Protein AF-A0A8S3A700-F1 (afdb_monomer_lite)

Organism: NCBI:txid392030

Secondary structure (DSSP, 8-state):
------------TTS-S-----SS-S--EEEEEEEETTEEEEEEEETTS-EEEE-

Radius of gyration: 16.3 Å; chains: 1; bounding box: 27×20×55 Å

pLDDT: mean 78.28, std 17.46, range [38.5, 95.56]

Structure (mmCIF, N/CA/C/O backbone):
data_AF-A0A8S3A700-F1
#
_entry.id   AF-A0A8S3A700-F1
#
loop_
_atom_site.group_PDB
_atom_site.id
_atom_site.type_symbol
_atom_site.label_atom_id
_atom_site.label_alt_id
_atom_site.label_comp_id
_atom_site.label_asym_id
_atom_site.label_entity_id
_atom_site.label_seq_id
_atom_site.pdbx_PDB_ins_code
_atom_site.Cartn_x
_atom_site.Cartn_y
_atom_site.Cartn_z
_atom_site.occupancy
_atom_site.B_iso_or_equiv
_atom_site.auth_seq_id
_atom_site.auth_comp_id
_atom_site.auth_asym_id
_atom_site.auth_atom_id
_atom_site.pdbx_PDB_model_num
ATOM 1 N N . TYR A 1 1 ? 7.244 -0.868 40.775 1.00 38.50 1 TYR A N 1
ATOM 2 C CA . TYR A 1 1 ? 5.963 -0.725 40.059 1.00 38.50 1 TYR A CA 1
ATOM 3 C C . TYR A 1 1 ? 6.188 0.126 38.823 1.00 38.50 1 TYR A C 1
ATOM 5 O O . TYR A 1 1 ? 6.301 1.337 38.943 1.00 38.50 1 TYR A O 1
ATOM 13 N N . TYR A 1 2 ? 6.343 -0.501 37.657 1.00 43.47 2 TYR A N 1
ATOM 14 C CA . TYR A 1 2 ? 6.399 0.216 36.383 1.00 43.47 2 TYR A CA 1
ATOM 15 C C . TYR A 1 2 ? 4.973 0.222 35.831 1.00 43.47 2 TYR A C 1
ATOM 17 O O . TYR A 1 2 ? 4.493 -0.794 35.339 1.00 43.47 2 TYR A O 1
ATOM 25 N N . LEU A 1 3 ? 4.248 1.321 36.032 1.00 51.94 3 LEU A N 1
ATOM 26 C CA . LEU A 1 3 ? 2.967 1.522 35.361 1.00 51.94 3 LEU A CA 1
ATOM 27 C C . LEU A 1 3 ? 3.273 1.891 33.904 1.00 51.94 3 LEU A C 1
ATOM 29 O O . LEU A 1 3 ? 4.025 2.849 33.695 1.0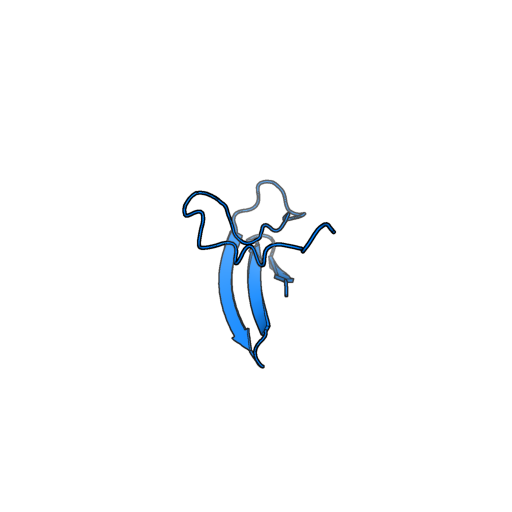0 51.94 3 LEU A O 1
ATOM 33 N N . PRO A 1 4 ? 2.722 1.184 32.901 1.00 45.47 4 PRO A N 1
ATOM 34 C CA . PRO A 1 4 ? 2.797 1.643 31.526 1.00 45.47 4 PRO A CA 1
ATOM 35 C C . PRO A 1 4 ? 2.045 2.969 31.482 1.00 45.47 4 PRO A C 1
ATOM 3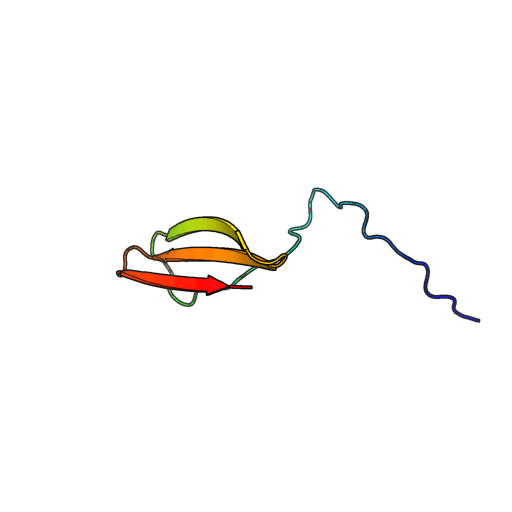7 O O . PRO A 1 4 ? 0.827 3.012 31.667 1.00 45.47 4 PRO A O 1
ATOM 40 N N . LYS A 1 5 ? 2.771 4.076 31.311 1.00 47.66 5 LYS A N 1
ATOM 41 C CA . LYS A 1 5 ? 2.130 5.340 30.973 1.00 47.66 5 LYS A CA 1
ATOM 42 C C . LYS A 1 5 ? 1.399 5.090 29.665 1.00 47.66 5 LYS A C 1
ATOM 44 O O . LYS A 1 5 ? 2.005 4.641 28.696 1.00 47.66 5 LYS A O 1
ATOM 49 N N . HIS A 1 6 ? 0.099 5.348 29.666 1.00 49.94 6 HIS A N 1
ATOM 50 C CA . HIS A 1 6 ? -0.704 5.433 28.461 1.00 49.94 6 HIS A CA 1
ATOM 51 C C . HIS A 1 6 ? -0.179 6.629 27.657 1.00 49.94 6 HIS A C 1
ATOM 53 O O . HIS A 1 6 ? -0.702 7.738 27.734 1.00 49.94 6 HIS A O 1
ATOM 59 N N . THR A 1 7 ? 0.936 6.433 26.954 1.00 49.06 7 THR A N 1
ATOM 60 C CA . THR A 1 7 ? 1.389 7.323 25.895 1.00 49.06 7 THR A CA 1
ATOM 61 C C . THR A 1 7 ? 0.424 7.081 24.755 1.00 49.06 7 THR A C 1
ATOM 63 O O . THR A 1 7 ? 0.665 6.293 23.849 1.00 49.06 7 THR A O 1
ATOM 66 N N . THR A 1 8 ? -0.730 7.733 24.839 1.00 46.56 8 THR A N 1
ATOM 67 C CA . THR A 1 8 ? -1.403 8.221 23.646 1.00 46.56 8 THR A CA 1
ATOM 68 C C . THR A 1 8 ? -0.300 8.927 22.863 1.00 46.56 8 THR A C 1
ATOM 70 O O . THR A 1 8 ? 0.186 9.966 23.311 1.00 46.56 8 THR A O 1
ATOM 73 N N . GLU A 1 9 ? 0.206 8.297 21.799 1.00 53.25 9 GLU A N 1
ATOM 74 C CA . GLU A 1 9 ? 1.077 8.940 20.819 1.00 53.25 9 GLU A CA 1
ATOM 75 C C . GLU A 1 9 ? 0.242 10.063 20.203 1.00 53.25 9 GLU A C 1
ATOM 77 O O . GLU A 1 9 ? -0.446 9.906 19.198 1.00 53.25 9 GLU A O 1
ATOM 82 N N . VAL A 1 10 ? 0.202 11.193 20.907 1.00 50.50 10 VAL A N 1
ATOM 83 C CA . VAL A 1 10 ? -0.384 12.431 20.433 1.00 50.50 10 VAL A CA 1
ATOM 84 C C . VAL A 1 10 ? 0.530 12.885 19.310 1.00 50.50 10 VAL A C 1
ATOM 86 O O . VAL A 1 10 ? 1.534 13.541 19.558 1.00 50.50 10 VAL A O 1
ATOM 89 N N . LEU A 1 11 ? 0.197 12.461 18.091 1.00 53.50 11 LEU A N 1
ATOM 90 C CA . LEU A 1 11 ? 0.410 13.219 16.864 1.00 53.50 11 LEU A CA 1
ATOM 91 C C . LEU A 1 11 ? 1.787 13.900 16.807 1.00 53.50 11 LEU A C 1
ATOM 93 O O . LEU A 1 11 ? 1.880 15.126 16.764 1.00 53.50 11 LEU A O 1
ATOM 97 N N . THR A 1 12 ? 2.870 13.124 16.796 1.00 56.41 12 THR A N 1
ATOM 98 C CA . THR A 1 12 ? 4.144 13.635 16.287 1.00 56.41 12 THR A CA 1
ATOM 99 C C . THR A 1 12 ? 3.934 13.939 14.804 1.00 56.41 12 THR A C 1
ATOM 101 O O . THR A 1 12 ? 3.998 13.040 13.973 1.00 56.41 12 THR A O 1
ATOM 104 N N . GLN A 1 13 ? 3.617 15.199 14.475 1.00 56.78 13 GLN A N 1
ATOM 105 C CA . GLN A 1 13 ? 3.311 15.660 13.108 1.00 56.78 13 GLN A CA 1
ATOM 106 C C . GLN A 1 13 ? 4.406 15.307 12.086 1.00 56.78 13 GLN A C 1
ATOM 108 O O . GLN A 1 13 ? 4.114 15.209 10.899 1.00 56.78 13 GLN A O 1
ATOM 113 N N . ASP A 1 14 ? 5.630 15.057 12.553 1.00 67.88 14 ASP A N 1
ATOM 114 C CA . ASP A 1 14 ? 6.781 14.706 11.720 1.00 67.88 14 ASP A CA 1
ATOM 115 C C . ASP A 1 14 ? 6.980 13.199 11.498 1.00 67.88 14 ASP A C 1
ATOM 117 O O . ASP A 1 14 ? 7.896 12.800 10.776 1.00 67.88 14 ASP A O 1
ATOM 121 N N . ARG A 1 15 ? 6.159 12.327 12.100 1.00 71.81 15 ARG A N 1
ATOM 122 C CA . ARG A 1 15 ? 6.294 10.873 11.943 1.00 71.81 15 ARG A CA 1
ATOM 123 C C . ARG A 1 15 ? 5.120 10.302 11.159 1.00 71.81 15 ARG A C 1
ATOM 125 O O . ARG A 1 15 ? 3.962 10.458 11.536 1.00 71.81 15 ARG A O 1
ATOM 132 N N . ALA A 1 16 ? 5.431 9.580 10.084 1.00 77.00 16 ALA A N 1
ATOM 133 C CA . ALA A 1 16 ? 4.431 8.800 9.367 1.00 77.00 16 ALA A CA 1
ATOM 134 C C . ALA A 1 16 ? 3.779 7.775 10.314 1.00 77.00 16 ALA A C 1
ATOM 136 O O . ALA A 1 16 ? 4.481 7.026 10.994 1.00 77.00 16 ALA A O 1
ATOM 137 N N . PHE A 1 17 ? 2.443 7.735 10.330 1.00 80.56 17 PHE A N 1
ATOM 138 C CA . PHE A 1 17 ? 1.660 6.763 11.104 1.00 80.56 17 PHE A CA 1
ATOM 139 C C . PHE A 1 17 ? 1.948 5.316 10.673 1.00 80.56 17 PHE A C 1
ATOM 141 O O . PHE A 1 17 ? 2.054 4.424 11.510 1.00 80.56 17 PHE A O 1
ATOM 148 N N . ALA A 1 18 ? 2.105 5.095 9.366 1.00 83.62 18 ALA A N 1
ATOM 149 C CA . ALA A 1 18 ? 2.436 3.808 8.770 1.00 83.62 18 ALA A CA 1
ATOM 150 C C . ALA A 1 18 ? 3.206 4.010 7.456 1.00 83.62 18 ALA A C 1
ATOM 152 O O . ALA A 1 18 ? 3.131 5.074 6.836 1.00 83.62 18 ALA A O 1
ATOM 153 N N . SER A 1 19 ? 3.930 2.981 7.017 1.00 86.94 19 SER A N 1
ATOM 154 C CA . SER A 1 19 ? 4.614 2.946 5.723 1.00 86.94 19 SER A CA 1
ATOM 155 C C . SER A 1 19 ? 4.457 1.573 5.071 1.00 86.94 19 SER A C 1
ATOM 157 O O . SER A 1 19 ? 4.380 0.552 5.752 1.00 86.94 19 SER A O 1
ATOM 159 N N . VAL A 1 20 ? 4.408 1.549 3.739 1.00 86.50 20 VAL A N 1
ATOM 160 C CA . VAL A 1 20 ? 4.363 0.316 2.944 1.00 86.50 20 VAL A CA 1
ATOM 161 C C . VAL A 1 20 ? 5.532 0.293 1.970 1.00 86.50 20 VAL A C 1
ATOM 163 O O . VAL A 1 20 ? 5.934 1.334 1.447 1.00 86.50 20 VAL A O 1
ATOM 166 N N . HIS A 1 21 ? 6.084 -0.892 1.720 1.00 84.75 21 HIS A N 1
ATOM 167 C CA . HIS A 1 21 ? 7.126 -1.076 0.716 1.00 84.75 21 HIS A CA 1
ATOM 168 C C . HIS A 1 21 ? 6.508 -1.620 -0.574 1.00 84.75 21 HIS A C 1
ATOM 170 O O . HIS A 1 21 ? 5.919 -2.703 -0.583 1.00 84.75 21 HIS A O 1
ATOM 176 N N . SER A 1 22 ? 6.639 -0.860 -1.662 1.00 78.88 22 SER A N 1
ATOM 177 C CA . SER A 1 22 ? 6.291 -1.345 -2.998 1.00 78.88 22 SER A CA 1
ATOM 178 C C . SER A 1 22 ? 7.378 -2.293 -3.493 1.00 78.88 22 SER A C 1
ATOM 18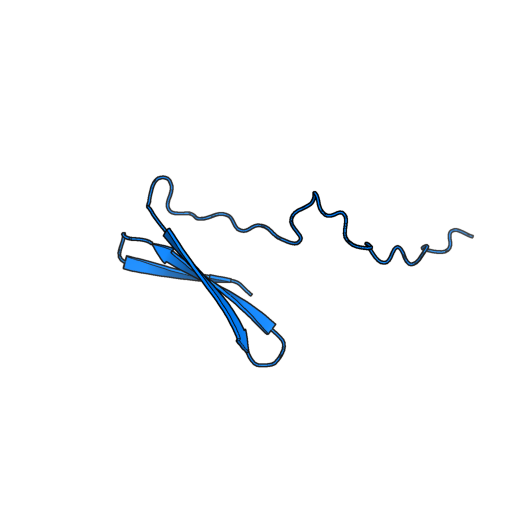0 O O . SER A 1 22 ? 8.557 -1.953 -3.450 1.00 78.88 22 SER A O 1
ATOM 182 N N . GLN A 1 23 ? 6.983 -3.459 -4.004 1.00 74.19 23 GLN A N 1
ATOM 183 C CA . GLN A 1 23 ? 7.906 -4.403 -4.646 1.00 74.19 23 GLN A CA 1
ATOM 184 C C . GLN A 1 23 ? 8.313 -3.958 -6.063 1.00 74.19 23 GLN A C 1
ATOM 186 O O . GLN A 1 23 ? 9.323 -4.418 -6.589 1.00 74.19 23 GLN A O 1
ATOM 191 N N . SER A 1 24 ? 7.545 -3.051 -6.677 1.00 71.88 24 SER A N 1
ATOM 192 C CA . SER A 1 24 ? 7.819 -2.500 -8.008 1.00 71.88 24 SER A CA 1
ATOM 193 C C . SER A 1 24 ? 8.650 -1.221 -7.852 1.00 71.88 24 SER A C 1
ATOM 195 O O . SER A 1 24 ? 8.120 -0.150 -7.534 1.00 71.88 24 SER A O 1
ATOM 197 N N . ALA A 1 25 ? 9.973 -1.348 -7.987 1.00 72.38 25 ALA A N 1
ATOM 198 C CA . ALA A 1 25 ? 10.912 -0.234 -7.876 1.00 72.38 25 ALA A CA 1
ATOM 199 C C . ALA A 1 25 ? 10.961 0.582 -9.178 1.00 72.38 25 ALA A C 1
ATOM 201 O O . ALA A 1 25 ? 11.058 0.026 -10.267 1.00 72.38 25 ALA A O 1
ATOM 202 N N . GLY A 1 26 ? 10.929 1.913 -9.069 1.00 77.69 26 GLY A N 1
ATOM 203 C CA . GLY A 1 26 ? 11.045 2.821 -10.220 1.00 77.69 26 GLY A CA 1
ATOM 204 C C . GLY A 1 26 ? 9.765 2.999 -11.046 1.00 77.69 26 GLY A C 1
ATOM 205 O O . GLY A 1 26 ? 9.735 3.836 -11.949 1.00 77.69 26 GLY A O 1
ATOM 206 N N . THR A 1 27 ? 8.694 2.279 -10.721 1.00 80.56 27 THR A N 1
ATOM 207 C CA . THR A 1 27 ? 7.401 2.406 -11.399 1.00 80.56 27 THR A CA 1
ATOM 208 C C . THR A 1 27 ? 6.609 3.569 -10.808 1.00 80.56 27 THR A C 1
ATOM 210 O O . THR A 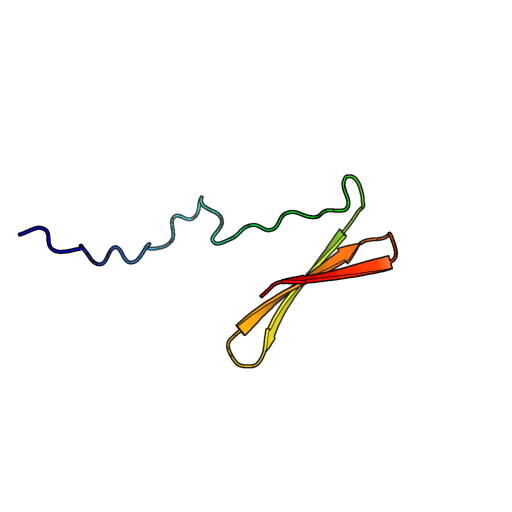1 27 ? 6.493 3.712 -9.588 1.00 80.56 27 THR A O 1
ATOM 213 N N . LYS A 1 28 ? 6.037 4.419 -11.670 1.00 88.06 28 LYS A N 1
ATOM 214 C CA . LYS A 1 28 ? 5.086 5.450 -11.233 1.00 88.06 28 LYS A CA 1
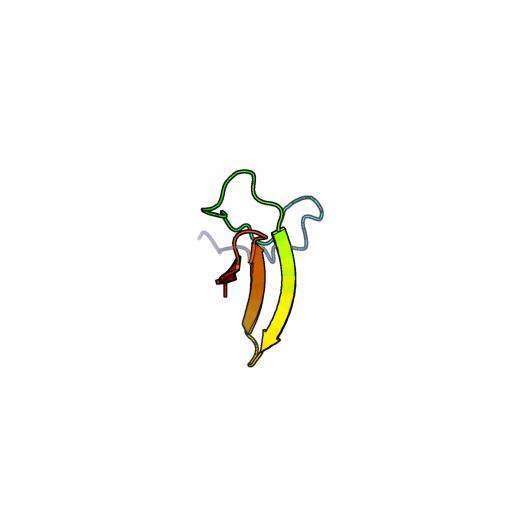ATOM 215 C C . LYS A 1 28 ? 3.877 4.771 -10.596 1.00 88.06 28 LYS A C 1
ATOM 217 O O . LYS A 1 28 ? 3.409 3.749 -11.095 1.00 88.06 28 LYS A O 1
ATOM 222 N N . THR A 1 29 ? 3.369 5.349 -9.515 1.00 91.06 29 THR A N 1
ATOM 223 C CA . THR A 1 29 ? 2.198 4.828 -8.810 1.00 91.06 29 THR A CA 1
ATOM 224 C C . THR A 1 29 ? 1.170 5.927 -8.586 1.00 91.06 29 THR A C 1
ATOM 226 O O . THR A 1 29 ? 1.504 7.103 -8.433 1.00 91.06 29 THR A O 1
ATOM 229 N N . THR A 1 30 ? -0.099 5.537 -8.579 1.00 93.31 30 THR A N 1
ATOM 230 C CA . THR A 1 30 ? -1.211 6.353 -8.094 1.00 93.31 30 THR A CA 1
ATOM 231 C C . THR A 1 30 ? -1.767 5.687 -6.847 1.00 93.31 30 THR A C 1
ATOM 233 O O . THR A 1 30 ? -1.973 4.474 -6.830 1.00 93.31 30 THR A O 1
ATOM 236 N N . ILE A 1 31 ? -1.986 6.479 -5.798 1.00 93.31 31 ILE A N 1
ATOM 237 C CA . ILE A 1 31 ? -2.472 5.981 -4.513 1.00 93.31 31 ILE A CA 1
ATOM 238 C C . ILE A 1 31 ? -3.879 6.495 -4.225 1.00 93.31 31 ILE A C 1
ATOM 240 O O . ILE A 1 31 ? -4.218 7.628 -4.566 1.00 93.31 31 ILE A O 1
ATOM 244 N N . ALA A 1 32 ? -4.682 5.667 -3.567 1.00 94.94 32 ALA A N 1
ATOM 245 C CA . ALA A 1 32 ? -5.976 6.052 -3.026 1.00 94.94 32 ALA A CA 1
ATOM 246 C C . ALA A 1 32 ? -6.174 5.410 -1.652 1.00 94.94 32 ALA A C 1
ATOM 248 O O . ALA A 1 32 ? -5.711 4.299 -1.400 1.00 94.94 32 ALA A O 1
ATOM 249 N N . MET A 1 33 ? -6.877 6.107 -0.765 1.00 94.62 33 MET A N 1
ATOM 250 C CA . MET A 1 33 ? -7.247 5.590 0.550 1.00 94.62 33 MET A CA 1
ATOM 251 C C . MET A 1 33 ? -8.761 5.544 0.668 1.00 94.62 33 MET A C 1
ATOM 253 O O . MET A 1 33 ? -9.446 6.475 0.244 1.00 94.62 33 MET A O 1
ATOM 257 N N . ASN A 1 34 ? -9.281 4.471 1.257 1.00 95.56 34 ASN A N 1
ATOM 258 C CA . ASN A 1 34 ? -10.699 4.363 1.574 1.00 95.56 34 ASN A CA 1
ATOM 259 C C . ASN A 1 34 ? -10.895 3.670 2.922 1.00 95.56 34 ASN A C 1
ATOM 261 O O . ASN A 1 34 ? -10.090 2.831 3.315 1.00 95.56 34 ASN A O 1
ATOM 265 N N . ILE A 1 35 ? -11.980 3.996 3.617 1.00 94.88 35 ILE A N 1
ATOM 266 C CA . ILE A 1 35 ? -12.383 3.305 4.838 1.00 94.88 35 ILE A CA 1
ATOM 267 C C . ILE A 1 35 ? -13.555 2.397 4.486 1.00 94.88 35 ILE A C 1
ATOM 269 O O . ILE A 1 35 ? -14.614 2.865 4.075 1.00 94.88 35 ILE A O 1
ATOM 273 N N . PHE A 1 36 ? -13.379 1.092 4.674 1.00 91.69 36 PHE A N 1
ATOM 274 C CA . PHE A 1 36 ? -14.430 0.100 4.464 1.00 91.69 36 PHE A CA 1
ATOM 275 C C . PHE A 1 36 ? -14.546 -0.785 5.700 1.00 91.69 36 PHE A C 1
ATOM 277 O O . PHE A 1 36 ? -13.545 -1.302 6.184 1.00 91.69 36 PHE A O 1
ATOM 284 N N . ASN A 1 37 ? -15.759 -0.951 6.233 1.00 92.12 37 ASN A N 1
ATOM 285 C CA . ASN A 1 37 ? -16.017 -1.762 7.430 1.00 92.12 37 ASN A CA 1
ATOM 286 C C . ASN A 1 37 ? -15.099 -1.443 8.630 1.00 92.12 37 ASN A C 1
ATOM 288 O O . ASN A 1 37 ? -14.696 -2.345 9.355 1.00 92.12 37 ASN A O 1
ATOM 292 N N . LYS A 1 38 ? -14.804 -0.155 8.865 1.00 91.38 38 LYS A N 1
ATOM 293 C CA . LYS A 1 38 ? -13.893 0.337 9.924 1.00 91.38 38 LYS A CA 1
ATOM 294 C C . LYS A 1 38 ? -12.411 -0.029 9.738 1.00 91.38 38 LYS A C 1
ATOM 296 O O . LYS A 1 38 ? -11.629 0.198 10.654 1.00 91.38 38 LYS A O 1
ATOM 301 N N . THR A 1 39 ? -12.020 -0.508 8.560 1.00 89.69 39 THR A N 1
ATOM 302 C CA . THR A 1 39 ? -10.619 -0.742 8.188 1.00 89.69 39 THR A CA 1
ATOM 303 C C . THR A 1 39 ? -10.181 0.301 7.163 1.00 89.69 39 THR A C 1
ATOM 305 O O . THR A 1 39 ? -10.887 0.536 6.177 1.00 89.69 39 THR A O 1
ATOM 308 N N . LEU A 1 40 ? -9.032 0.941 7.395 1.00 91.31 40 LEU A N 1
ATOM 309 C CA . LEU A 1 40 ? -8.385 1.804 6.408 1.00 91.31 40 LEU A CA 1
ATOM 310 C C . LEU A 1 40 ? -7.716 0.913 5.363 1.00 91.31 40 LEU A C 1
ATOM 312 O O . LEU A 1 40 ? -6.912 0.064 5.710 1.00 91.31 40 LEU A O 1
ATOM 316 N N . LYS A 1 41 ? -8.039 1.109 4.089 1.00 93.44 41 LYS A N 1
ATOM 317 C CA . LYS A 1 41 ? -7.403 0.400 2.980 1.00 93.44 41 LYS A CA 1
ATOM 318 C C . LYS A 1 41 ? -6.606 1.373 2.132 1.00 93.44 41 LYS A C 1
ATOM 320 O O . LYS A 1 41 ? -7.129 2.414 1.724 1.00 93.44 41 LYS A O 1
ATOM 325 N N . LEU A 1 42 ? -5.361 1.010 1.845 1.00 93.31 42 LEU A N 1
ATOM 326 C CA . LEU A 1 42 ? -4.483 1.724 0.927 1.00 93.31 42 LEU A CA 1
ATOM 327 C C . LEU A 1 42 ? -4.405 0.956 -0.393 1.00 93.31 42 LEU A C 1
ATOM 329 O O . LEU A 1 42 ? -3.967 -0.192 -0.438 1.00 93.31 42 LEU A O 1
ATOM 333 N N . PHE A 1 43 ? -4.806 1.619 -1.469 1.00 93.62 43 PHE A N 1
ATOM 334 C CA . PHE A 1 43 ? -4.721 1.122 -2.834 1.00 93.62 43 PHE A CA 1
ATOM 335 C C . PHE A 1 43 ? -3.522 1.768 -3.516 1.00 93.62 43 PHE A C 1
ATOM 337 O O . PHE A 1 43 ? -3.419 2.995 -3.549 1.00 93.62 43 PHE A O 1
ATOM 344 N N . VAL A 1 44 ? -2.636 0.950 -4.075 1.00 93.31 44 VAL A N 1
ATOM 345 C CA . VAL A 1 44 ? -1.468 1.399 -4.836 1.00 93.31 44 VAL A CA 1
ATOM 346 C C . VAL A 1 44 ? -1.555 0.797 -6.231 1.00 93.31 44 VAL A C 1
ATOM 348 O O . VAL A 1 44 ? -1.357 -0.404 -6.405 1.00 93.31 44 VAL A O 1
ATOM 351 N N . ALA A 1 45 ? -1.878 1.630 -7.217 1.00 92.56 45 ALA A N 1
ATOM 352 C CA . ALA A 1 45 ? -1.937 1.245 -8.620 1.00 92.56 45 ALA A CA 1
ATOM 353 C C . ALA A 1 45 ? -0.615 1.606 -9.306 1.00 92.56 45 ALA A C 1
ATOM 355 O O . ALA A 1 45 ? -0.270 2.787 -9.417 1.00 92.56 45 ALA A O 1
ATOM 356 N N . GLY A 1 46 ? 0.128 0.594 -9.744 1.00 91.06 46 GLY A N 1
ATOM 357 C CA . GLY A 1 46 ? 1.318 0.754 -10.569 1.00 91.06 46 GLY A CA 1
ATOM 358 C C . GLY A 1 46 ? 0.966 0.930 -12.045 1.00 91.06 46 GLY A C 1
ATOM 359 O O . GLY A 1 46 ? -0.012 0.379 -12.550 1.00 91.06 46 GLY A O 1
ATOM 360 N N . TYR A 1 47 ? 1.783 1.698 -12.768 1.00 88.94 47 TYR A N 1
ATOM 361 C CA . TYR A 1 47 ? 1.661 1.845 -14.229 1.00 88.94 47 TYR A CA 1
ATOM 362 C C . TYR A 1 47 ? 2.041 0.564 -14.997 1.00 88.94 47 TYR A C 1
ATOM 364 O O . TYR A 1 47 ? 1.831 0.486 -16.204 1.00 88.94 47 TYR A O 1
ATOM 372 N N . ASP A 1 48 ? 2.574 -0.439 -14.298 1.00 88.06 48 ASP A N 1
ATOM 373 C CA . ASP A 1 48 ? 2.775 -1.812 -14.770 1.00 88.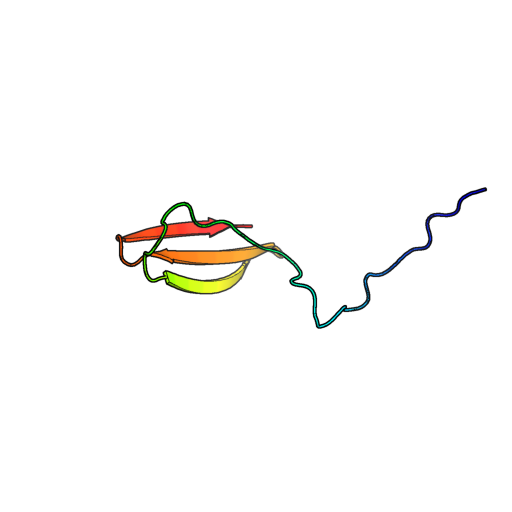06 48 ASP A CA 1
ATOM 374 C C . ASP A 1 48 ? 1.466 -2.627 -14.821 1.00 88.06 48 ASP A C 1
ATOM 376 O O . ASP A 1 48 ? 1.467 -3.770 -15.275 1.00 88.06 48 ASP A O 1
ATOM 380 N N . GLY A 1 49 ? 0.343 -2.042 -14.389 1.00 88.12 49 GLY A N 1
ATOM 381 C CA . GLY A 1 49 ? -0.967 -2.690 -14.357 1.00 88.12 49 GLY A CA 1
ATOM 382 C C . GLY A 1 49 ? -1.221 -3.500 -13.086 1.00 88.12 49 GLY A C 1
ATOM 383 O O . GLY A 1 49 ? -2.254 -4.164 -12.988 1.00 88.12 49 GLY A O 1
ATOM 384 N N . VAL A 1 50 ? -0.316 -3.445 -12.104 1.00 89.25 50 VAL A N 1
ATOM 385 C CA . VAL A 1 50 ? -0.467 -4.141 -10.823 1.00 89.25 50 VAL A CA 1
ATOM 386 C C . VAL A 1 50 ? -1.206 -3.250 -9.822 1.00 89.25 50 VAL A C 1
ATOM 388 O O . VAL A 1 50 ? -0.853 -2.088 -9.620 1.00 89.25 50 VAL A O 1
ATOM 391 N N . LEU A 1 51 ? -2.226 -3.805 -9.163 1.00 91.31 51 LEU A N 1
ATOM 392 C CA . LEU A 1 51 ? -2.929 -3.165 -8.050 1.00 91.31 51 LEU A CA 1
ATOM 393 C C . LEU A 1 51 ? -2.603 -3.893 -6.743 1.00 91.31 51 LEU A C 1
ATOM 395 O O . LEU A 1 51 ? -3.017 -5.034 -6.544 1.00 91.31 51 LEU A O 1
ATOM 399 N N . SER A 1 52 ? -1.912 -3.203 -5.841 1.00 91.50 52 SER A N 1
ATOM 400 C CA . SER A 1 52 ? -1.620 -3.686 -4.490 1.00 91.50 52 SER A CA 1
ATOM 401 C C . SER A 1 52 ? -2.598 -3.075 -3.487 1.00 91.50 52 SER A C 1
ATOM 403 O O . SER A 1 52 ? -2.850 -1.868 -3.519 1.00 91.50 52 SER A O 1
ATOM 405 N N . VAL A 1 53 ? -3.138 -3.900 -2.586 1.00 92.69 53 VAL A N 1
ATOM 406 C CA . VAL A 1 53 ? -4.070 -3.478 -1.529 1.00 92.69 53 VAL A CA 1
ATOM 407 C C . VAL A 1 53 ? -3.463 -3.804 -0.169 1.00 92.69 53 VAL A C 1
ATOM 409 O O . VAL A 1 53 ? -3.097 -4.951 0.079 1.00 92.69 53 VAL A O 1
ATOM 412 N N . TYR A 1 54 ? -3.373 -2.796 0.696 1.00 90.75 54 TYR A N 1
ATOM 413 C CA . TYR A 1 54 ? -2.865 -2.906 2.064 1.00 90.75 54 TYR A CA 1
ATOM 414 C C . TYR A 1 54 ? -3.974 -2.544 3.065 1.00 90.75 54 TYR A C 1
ATOM 416 O O . TYR A 1 54 ? -4.808 -1.684 2.762 1.00 90.75 54 TYR A O 1
ATOM 424 N N . GLU A 1 55 ? -3.979 -3.201 4.227 1.00 87.69 55 GLU A N 1
ATOM 425 C CA . GLU A 1 55 ? -4.946 -3.033 5.331 1.00 87.69 55 GLU A CA 1
ATOM 426 C C . GLU A 1 55 ? -4.272 -2.522 6.609 1.00 87.69 55 GLU A C 1
ATOM 428 O O . GLU A 1 55 ? -3.077 -2.847 6.806 1.00 87.69 55 GLU A O 1
#

Sequence (55 aa):
YYLPKHTTEVLTQDRAFASVHSQSAGTKTTIAMNIFNKTLKLFVAGYDGVLSVYE

Foldseek 3Di:
DDDPPPPPVPCPVPDDPDDDDDPDPPFDWDWDWDADPNDIKIWIQTPVRDIDIDD